Protein AF-A0A7S0D3P3-F1 (afdb_monomer_lite)

Sequence (175 aa):
ARSVRAPATMGGGPTPGDAGAGAADVEALLREFPALGRTEDGRVKCSLTGHVMHAKPEVVRPYVQGKRFAQASAKARAMDALKQFEPHIVRSKFLPDKLFCRITGRYLAANERAVEQHSAGRRFERGVEALSRKKTETGAKNVLLTERDPTLVEEERREEAAREKRKREAEAEAE

Organism: Micromonas pusilla (NCBI:txid38833)

Structure (mmCIF, N/CA/C/O backbone):
data_AF-A0A7S0D3P3-F1
#
_entry.id   AF-A0A7S0D3P3-F1
#
loop_
_atom_site.group_PDB
_atom_site.id
_atom_site.type_symbol
_atom_site.label_atom_id
_atom_site.label_alt_id
_atom_site.label_comp_id
_atom_site.label_asym_id
_atom_site.label_entity_id
_atom_site.label_seq_id
_atom_site.pdbx_PDB_ins_code
_atom_site.Cartn_x
_atom_site.Cartn_y
_atom_site.Cartn_z
_atom_site.occupancy
_atom_site.B_iso_or_equiv
_atom_site.auth_seq_id
_atom_site.auth_comp_id
_atom_site.auth_asym_id
_atom_site.auth_atom_id
_atom_site.pdbx_PDB_model_num
ATOM 1 N N . ALA A 1 1 ? -19.512 -28.577 82.992 1.00 52.22 1 ALA A N 1
ATOM 2 C CA . ALA A 1 1 ? -20.267 -28.374 81.741 1.00 52.22 1 ALA A CA 1
ATOM 3 C C . ALA A 1 1 ? -20.917 -26.993 81.763 1.00 52.22 1 ALA A C 1
ATOM 5 O O . ALA A 1 1 ? -21.878 -26.792 82.492 1.00 52.22 1 ALA A O 1
ATOM 6 N N . ARG A 1 2 ? -20.368 -26.016 81.034 1.00 43.41 2 ARG A N 1
ATOM 7 C CA . ARG A 1 2 ? -21.033 -24.727 80.810 1.00 43.41 2 ARG A CA 1
ATOM 8 C C . ARG A 1 2 ? -20.881 -24.371 79.336 1.00 43.41 2 ARG A C 1
ATOM 10 O O . ARG A 1 2 ? -19.785 -24.131 78.849 1.00 43.41 2 ARG A O 1
ATOM 17 N N . SER A 1 3 ? -22.015 -24.482 78.659 1.00 50.28 3 SER A N 1
ATOM 18 C CA . SER A 1 3 ? -22.270 -24.166 77.260 1.00 50.28 3 SER A CA 1
ATOM 19 C C . SER A 1 3 ? -21.905 -22.710 76.964 1.00 50.28 3 SER A C 1
ATOM 21 O O . SER A 1 3 ? -22.425 -21.805 77.615 1.00 50.28 3 SER A O 1
ATOM 23 N N . VAL A 1 4 ? -21.034 -22.494 75.975 1.00 53.19 4 VAL A N 1
ATOM 24 C CA . VAL A 1 4 ? -20.872 -21.191 75.321 1.00 53.19 4 VAL A CA 1
ATOM 25 C C . VAL A 1 4 ? -21.636 -21.261 74.006 1.00 53.19 4 VAL A C 1
ATOM 27 O O . VAL A 1 4 ? -21.343 -22.073 73.131 1.00 53.19 4 VAL A O 1
ATOM 30 N N . ARG A 1 5 ? -22.686 -20.453 73.926 1.00 45.22 5 ARG A N 1
ATOM 31 C CA . ARG A 1 5 ? -23.628 -20.356 72.816 1.00 45.22 5 ARG A CA 1
ATOM 32 C C . ARG A 1 5 ? -23.082 -19.310 71.831 1.00 45.22 5 ARG A C 1
ATOM 34 O O . ARG A 1 5 ? -23.008 -18.138 72.176 1.00 45.22 5 ARG A O 1
ATOM 41 N N . ALA A 1 6 ? -22.697 -19.731 70.628 1.00 54.31 6 ALA A N 1
ATOM 42 C CA . ALA A 1 6 ? -22.875 -18.923 69.410 1.00 54.31 6 ALA A CA 1
ATOM 43 C C . ALA A 1 6 ? -24.382 -18.978 69.021 1.00 54.31 6 ALA A C 1
ATOM 45 O O . ALA A 1 6 ? -25.082 -19.787 69.643 1.00 54.31 6 ALA A O 1
ATOM 46 N N . PRO A 1 7 ? -24.938 -18.243 68.027 1.00 59.62 7 PRO A N 1
ATOM 47 C CA . PRO A 1 7 ? -24.302 -17.465 66.949 1.00 59.62 7 PRO A CA 1
ATOM 48 C C . PRO A 1 7 ? -25.038 -16.141 66.592 1.00 59.62 7 PRO A C 1
ATOM 50 O O . PRO A 1 7 ? -26.080 -15.836 67.160 1.00 59.62 7 PRO A O 1
ATOM 53 N N . ALA A 1 8 ? -24.527 -15.389 65.608 1.00 41.06 8 ALA A N 1
ATOM 54 C CA . ALA A 1 8 ? -25.319 -14.823 64.497 1.00 41.06 8 ALA A CA 1
ATOM 55 C C . ALA A 1 8 ? -24.413 -13.965 63.597 1.00 41.06 8 ALA A C 1
ATOM 57 O O . ALA A 1 8 ? -24.230 -12.769 63.810 1.00 41.06 8 ALA A O 1
ATOM 58 N N . THR A 1 9 ? -23.824 -14.591 62.581 1.00 50.75 9 THR A N 1
ATOM 59 C CA . THR A 1 9 ? -23.216 -13.876 61.459 1.00 50.75 9 THR A CA 1
ATOM 60 C C . THR A 1 9 ? -24.329 -13.308 60.586 1.00 50.75 9 THR A C 1
ATOM 62 O O . THR A 1 9 ? -25.181 -14.047 60.093 1.00 50.75 9 THR A O 1
ATOM 65 N N . MET A 1 10 ? -24.306 -11.989 60.436 1.00 52.41 10 MET A N 1
ATOM 66 C CA . MET A 1 10 ? -25.192 -11.184 59.603 1.00 52.41 10 MET A CA 1
ATOM 67 C C . MET A 1 10 ? -25.256 -11.725 58.171 1.00 52.41 10 MET A C 1
ATOM 69 O O . MET A 1 10 ? -24.229 -11.894 57.513 1.00 52.41 10 MET A O 1
ATOM 73 N N . GLY A 1 11 ? -26.474 -11.961 57.685 1.00 49.62 11 GLY A N 1
ATOM 74 C CA . GLY A 1 11 ? -26.742 -12.176 56.270 1.00 49.62 11 GLY A CA 1
ATOM 75 C C . GLY A 1 11 ? -26.550 -10.872 55.499 1.00 49.62 11 GLY A C 1
ATOM 76 O O . GLY A 1 11 ? -27.360 -9.957 55.616 1.00 49.62 11 GLY A O 1
ATOM 77 N N . GLY A 1 12 ? -25.480 -10.793 54.712 1.00 41.72 12 GLY A N 1
ATOM 78 C CA . GLY A 1 12 ? -25.348 -9.824 53.628 1.00 41.72 12 GLY A CA 1
ATOM 79 C C . GLY A 1 12 ? -25.994 -10.408 52.378 1.00 41.72 12 GLY A C 1
ATOM 80 O O . GLY A 1 12 ? -25.452 -11.335 51.781 1.00 41.72 12 GLY A O 1
ATOM 81 N N . GLY A 1 13 ? -27.181 -9.916 52.024 1.00 37.75 13 GLY A N 1
ATOM 82 C CA . GLY A 1 13 ? -27.860 -10.294 50.787 1.00 37.75 13 GLY A CA 1
ATOM 83 C C . GLY A 1 13 ? -27.070 -9.857 49.542 1.00 37.75 13 GLY A C 1
ATOM 84 O O . GLY A 1 13 ? -26.337 -8.868 49.599 1.00 37.75 13 GLY A O 1
ATOM 85 N N . PRO A 1 14 ? -27.207 -10.571 48.413 1.00 49.56 14 PRO A N 1
ATOM 86 C CA . PRO A 1 14 ? -26.587 -10.180 47.154 1.00 49.56 14 PRO A CA 1
ATOM 87 C C . PRO A 1 14 ? -27.256 -8.908 46.619 1.00 49.56 14 PRO A C 1
ATOM 89 O O . PRO A 1 14 ? -28.474 -8.862 46.446 1.00 49.56 14 PRO A O 1
ATOM 92 N N . THR A 1 15 ? -26.466 -7.868 46.360 1.00 52.41 15 THR A N 1
ATOM 93 C CA . THR A 1 15 ? -26.924 -6.654 45.681 1.00 52.41 15 THR A CA 1
ATOM 94 C C . THR A 1 15 ? -27.198 -6.955 44.200 1.00 52.41 15 THR A C 1
ATOM 96 O O . THR A 1 15 ? -26.308 -7.435 43.495 1.00 52.41 15 THR A O 1
ATOM 99 N N . PRO A 1 16 ? -28.403 -6.671 43.678 1.00 58.94 16 PRO A N 1
ATOM 100 C CA . PRO A 1 16 ? -28.648 -6.620 42.244 1.00 58.94 16 PRO A CA 1
ATOM 101 C C . PRO A 1 16 ? -28.398 -5.178 41.781 1.00 58.94 16 PRO A C 1
ATOM 103 O O . PRO A 1 16 ? -29.034 -4.262 42.298 1.00 58.94 16 PRO A O 1
ATOM 106 N N . GLY A 1 17 ? -27.475 -4.920 40.845 1.00 46.75 17 GLY A N 1
ATOM 107 C CA . GLY A 1 17 ? -27.315 -3.524 40.409 1.00 46.75 17 GLY A CA 1
ATOM 108 C C . GLY A 1 17 ? -26.283 -3.125 39.360 1.00 46.75 17 GLY A C 1
ATOM 109 O O . GLY A 1 17 ? -26.417 -2.020 38.854 1.00 46.75 17 GLY A O 1
ATOM 110 N N . ASP A 1 18 ? -25.309 -3.953 38.970 1.00 44.22 18 ASP A N 1
ATOM 111 C CA . ASP A 1 18 ? -24.229 -3.488 38.067 1.00 44.22 18 ASP A CA 1
ATOM 112 C C . ASP A 1 18 ? -24.342 -3.993 36.614 1.00 44.22 18 ASP A C 1
ATOM 114 O O . ASP A 1 18 ? -23.365 -4.138 35.887 1.00 44.22 18 ASP A O 1
ATOM 118 N N . ALA A 1 19 ? -25.557 -4.281 36.143 1.00 46.44 19 ALA A N 1
ATOM 119 C CA . ALA A 1 19 ? -25.767 -4.658 34.740 1.00 46.44 19 ALA A CA 1
ATOM 120 C C . ALA A 1 19 ? -25.754 -3.446 33.779 1.00 46.44 19 ALA A C 1
ATOM 122 O O . ALA A 1 19 ? -25.708 -3.628 32.563 1.00 46.44 19 ALA A O 1
ATOM 123 N N . GLY A 1 20 ? -25.796 -2.213 34.307 1.00 46.72 20 GLY A N 1
ATOM 124 C CA . GLY A 1 20 ? -25.921 -0.978 33.521 1.00 46.72 20 GLY A CA 1
ATOM 125 C C . GLY A 1 20 ? -24.648 -0.135 33.378 1.00 46.72 20 GLY A C 1
ATOM 126 O O . GLY A 1 20 ? -24.540 0.610 32.406 1.00 46.72 20 GLY A O 1
ATOM 127 N N . ALA A 1 21 ? -23.671 -0.247 34.287 1.00 50.72 21 ALA A N 1
ATOM 128 C CA . ALA A 1 21 ? -22.471 0.599 34.246 1.00 50.72 21 ALA A CA 1
ATOM 129 C C . ALA A 1 21 ? -21.487 0.147 33.153 1.00 50.72 21 ALA A C 1
ATOM 131 O O . ALA A 1 21 ? -21.019 0.956 32.352 1.00 50.72 21 ALA A O 1
ATOM 132 N N . GLY A 1 22 ? -21.274 -1.167 33.017 1.00 54.44 22 GLY A N 1
ATOM 133 C CA . GLY A 1 22 ? -20.324 -1.707 32.040 1.00 54.44 22 GLY A CA 1
ATOM 134 C C . GLY A 1 22 ? -20.667 -1.412 30.573 1.00 54.44 22 GLY A C 1
ATOM 135 O O . GLY A 1 22 ? -19.766 -1.306 29.740 1.00 54.44 22 GLY A O 1
ATOM 136 N N . ALA A 1 23 ? -21.949 -1.239 30.234 1.00 60.00 23 ALA A N 1
ATOM 137 C CA . ALA A 1 23 ? -22.367 -0.905 28.871 1.00 60.00 23 ALA A CA 1
ATOM 138 C C . ALA A 1 23 ? -22.022 0.547 28.490 1.00 60.00 23 ALA A C 1
ATOM 140 O O . ALA A 1 23 ? -21.643 0.801 27.342 1.00 60.00 23 ALA A O 1
ATOM 141 N N . ALA A 1 24 ? -22.105 1.475 29.452 1.00 65.88 24 ALA A N 1
ATOM 142 C CA . ALA A 1 24 ? -21.777 2.885 29.258 1.00 65.88 24 ALA A CA 1
ATOM 143 C C . ALA A 1 24 ? -20.267 3.095 29.059 1.00 65.88 24 ALA A C 1
ATOM 145 O O . ALA A 1 24 ? -19.863 3.838 28.164 1.00 65.88 24 ALA A O 1
ATOM 146 N N . ASP A 1 25 ? -19.430 2.373 29.811 1.00 77.88 25 ASP A N 1
ATOM 147 C CA . ASP A 1 25 ? -17.974 2.383 29.623 1.00 77.88 25 ASP A CA 1
ATOM 148 C C . ASP A 1 25 ? -17.559 1.883 28.234 1.00 77.88 25 ASP A C 1
ATOM 150 O O . ASP A 1 25 ? -16.658 2.436 27.603 1.00 77.88 25 ASP A O 1
ATOM 154 N N . VAL A 1 26 ? -18.222 0.839 27.729 1.00 77.00 26 VAL A N 1
ATOM 155 C CA . VAL A 1 26 ? -17.942 0.315 26.385 1.00 77.00 26 VAL A CA 1
ATOM 156 C C . VAL A 1 26 ? -18.384 1.306 25.309 1.00 77.00 26 VAL A C 1
ATOM 158 O O . VAL A 1 26 ? -17.678 1.465 24.319 1.00 77.00 26 VAL A O 1
ATOM 161 N N . GLU A 1 27 ? -19.506 2.003 25.496 1.00 80.12 27 GLU A N 1
ATOM 162 C CA . GLU A 1 27 ? -19.956 3.067 24.586 1.00 80.12 27 GLU A CA 1
ATOM 163 C C . GLU A 1 27 ? -18.959 4.236 24.529 1.00 80.12 27 GLU A C 1
ATOM 165 O O . GLU A 1 27 ? -18.653 4.741 23.449 1.00 80.12 27 GLU A O 1
ATOM 170 N N . ALA A 1 28 ? -18.404 4.641 25.676 1.00 84.25 28 ALA A N 1
ATOM 171 C CA . ALA A 1 28 ? -17.370 5.672 25.737 1.00 84.25 28 ALA A CA 1
ATOM 172 C C . ALA A 1 28 ? -16.107 5.253 24.963 1.00 84.25 28 ALA A C 1
ATOM 174 O O . ALA A 1 28 ? -15.587 6.035 24.169 1.00 84.25 28 ALA A O 1
ATOM 175 N N . LEU A 1 29 ? -15.677 3.994 25.107 1.00 81.00 29 LEU A N 1
ATOM 176 C CA . LEU A 1 29 ? -14.543 3.441 24.356 1.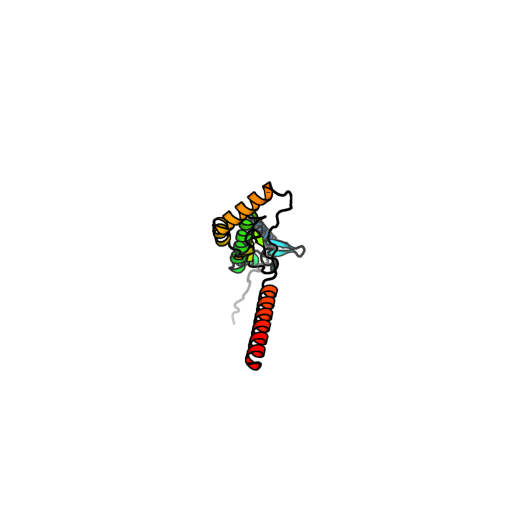00 81.00 29 LEU A CA 1
ATOM 177 C C . LEU A 1 29 ? -14.822 3.363 22.848 1.00 81.00 29 LEU A C 1
ATOM 179 O O . LEU A 1 29 ? -13.927 3.602 22.045 1.00 81.00 29 LEU A O 1
ATOM 183 N N . LEU A 1 30 ? -16.056 3.062 22.440 1.00 83.19 30 LEU A N 1
ATOM 184 C CA . LEU A 1 30 ? -16.453 3.074 21.027 1.00 83.19 30 LEU A CA 1
ATOM 185 C C . LEU A 1 30 ? -16.425 4.492 20.436 1.00 83.19 30 LEU A C 1
ATOM 187 O O . LEU A 1 30 ? -16.039 4.668 19.283 1.00 83.19 30 LEU A O 1
ATOM 191 N N . ARG A 1 31 ? -16.790 5.510 21.228 1.00 82.94 31 ARG A N 1
ATOM 192 C CA . ARG A 1 31 ? -16.701 6.923 20.822 1.00 82.94 31 ARG A CA 1
ATOM 193 C C . ARG A 1 31 ? -15.261 7.416 20.724 1.00 82.94 31 ARG A C 1
ATOM 195 O O . ARG A 1 31 ? -14.944 8.178 19.818 1.00 82.94 31 ARG A O 1
ATOM 202 N N . GLU A 1 32 ? -14.403 6.990 21.644 1.00 83.00 32 GLU A N 1
ATOM 203 C CA . GLU A 1 32 ? -12.985 7.356 21.647 1.00 83.00 32 GLU A CA 1
ATOM 204 C C . GLU A 1 32 ? -12.211 6.654 20.516 1.00 83.00 32 GLU A C 1
ATOM 206 O O . GLU A 1 32 ? -11.321 7.242 19.898 1.00 83.00 32 GLU A O 1
ATOM 211 N N . PHE A 1 33 ? -12.586 5.412 20.189 1.00 81.50 33 PHE A N 1
ATOM 212 C CA . PHE A 1 33 ? -11.925 4.593 19.177 1.00 81.50 33 PHE A CA 1
ATOM 213 C C . PHE A 1 33 ? -12.896 4.181 18.055 1.00 81.50 33 PHE A C 1
ATOM 215 O O . PHE A 1 33 ? -13.435 3.072 18.093 1.00 81.50 33 PHE A O 1
ATOM 222 N N . PRO A 1 34 ? -13.025 4.975 16.971 1.00 79.62 34 PRO A N 1
ATOM 223 C CA . PRO A 1 34 ? -13.930 4.673 15.849 1.00 79.62 34 PRO A CA 1
ATOM 224 C C . PRO A 1 34 ? -13.556 3.397 15.066 1.00 79.62 34 PRO A C 1
ATOM 226 O O . PRO A 1 34 ? -14.303 2.922 14.2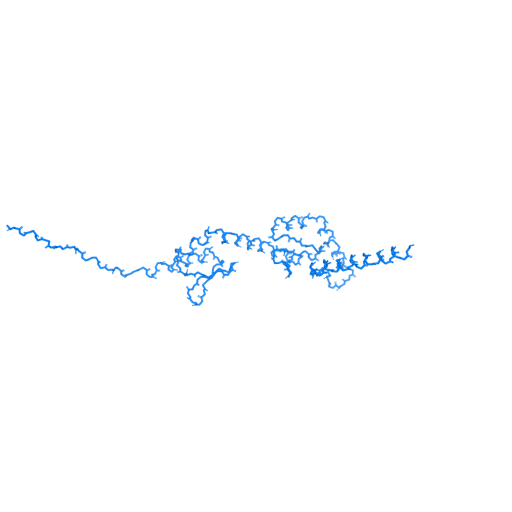17 1.00 79.62 34 PRO A O 1
ATOM 229 N N . ALA A 1 35 ? -12.385 2.823 15.349 1.00 79.88 35 ALA A N 1
ATOM 230 C CA . ALA A 1 35 ? -11.935 1.529 14.846 1.00 79.88 35 ALA A CA 1
ATOM 231 C C . ALA A 1 35 ? -12.678 0.325 15.461 1.00 79.88 35 ALA A C 1
ATOM 233 O O . ALA A 1 35 ? -12.515 -0.799 14.977 1.00 79.88 35 ALA A O 1
ATOM 234 N N . LEU A 1 36 ? -13.425 0.526 16.546 1.00 83.69 36 LEU A N 1
ATOM 235 C CA . LEU A 1 36 ? -14.228 -0.491 17.217 1.00 83.69 36 LEU A CA 1
ATOM 236 C C . LEU A 1 36 ? -15.702 -0.290 16.847 1.00 83.69 36 LEU A C 1
ATOM 238 O O . LEU A 1 36 ? -16.220 0.818 16.924 1.00 83.69 36 LEU A O 1
ATOM 242 N N . GLY A 1 37 ? -16.388 -1.364 16.467 1.00 82.25 37 GLY A N 1
ATOM 243 C CA . GLY A 1 37 ? -17.818 -1.362 16.168 1.00 82.25 37 GLY A CA 1
ATOM 244 C C . GLY A 1 37 ? -18.551 -2.446 16.950 1.00 82.25 37 GLY A C 1
ATOM 245 O O . GLY A 1 37 ? -17.976 -3.490 17.262 1.00 82.25 37 GLY A O 1
ATOM 246 N N . ARG A 1 38 ? -19.829 -2.228 17.268 1.00 83.38 38 ARG A N 1
ATOM 247 C CA . ARG A 1 38 ? -20.687 -3.288 17.816 1.00 83.38 38 ARG A CA 1
ATOM 248 C C . ARG A 1 38 ? -21.245 -4.156 16.694 1.00 83.38 38 ARG A C 1
ATOM 250 O O . ARG A 1 38 ? -21.623 -3.665 15.639 1.00 83.38 38 ARG A O 1
ATOM 257 N N . THR A 1 39 ? -21.260 -5.458 16.934 1.00 83.81 39 THR A N 1
ATOM 258 C CA . THR A 1 39 ? -21.939 -6.468 16.118 1.00 83.81 39 THR A CA 1
ATOM 259 C C . THR A 1 39 ? -23.337 -6.721 16.681 1.00 83.81 39 THR A C 1
ATOM 261 O O . THR A 1 39 ? -23.577 -6.482 17.864 1.00 83.81 39 THR A O 1
ATOM 264 N N . GLU A 1 40 ? -24.241 -7.219 15.838 1.00 76.50 40 GLU A N 1
ATOM 265 C CA . GLU A 1 40 ? -25.640 -7.540 16.171 1.00 76.50 40 GLU A CA 1
ATOM 266 C C . GLU A 1 40 ? -25.763 -8.510 17.361 1.00 76.50 40 GLU A C 1
ATOM 268 O O . GLU A 1 40 ? -26.674 -8.385 18.171 1.00 76.50 40 GLU A O 1
ATOM 273 N N . ASP A 1 41 ? -24.768 -9.380 17.560 1.00 76.06 41 ASP A N 1
ATOM 274 C CA . ASP A 1 41 ? -24.656 -10.298 18.704 1.00 76.06 41 ASP A CA 1
ATOM 275 C C . ASP A 1 41 ? -24.328 -9.618 20.054 1.00 76.06 41 ASP A C 1
ATOM 277 O O . ASP A 1 41 ? -24.049 -10.297 21.042 1.00 76.06 41 ASP A O 1
ATOM 281 N N . GLY A 1 42 ? -24.225 -8.286 20.107 1.00 77.56 42 GLY A N 1
ATOM 282 C CA . GLY A 1 42 ? -23.813 -7.554 21.313 1.00 77.56 42 GLY A CA 1
ATOM 283 C C . GLY A 1 42 ? -22.314 -7.655 21.635 1.00 77.56 42 GLY A C 1
ATOM 284 O O . GLY A 1 42 ? -21.879 -7.305 22.733 1.00 77.56 42 GLY A O 1
ATOM 285 N N . ARG A 1 43 ? -21.495 -8.123 20.685 1.00 83.88 43 ARG A N 1
ATOM 286 C CA . ARG A 1 43 ? -20.024 -8.202 20.786 1.00 83.88 43 ARG A CA 1
ATOM 287 C C . ARG A 1 43 ? -19.359 -6.985 20.141 1.00 83.88 43 ARG A C 1
ATOM 289 O O . ARG A 1 43 ? -19.921 -6.365 19.244 1.00 83.88 43 ARG A O 1
ATOM 296 N N . VAL A 1 44 ? -18.145 -6.649 20.571 1.00 84.06 44 VAL A N 1
ATOM 297 C CA . VAL A 1 44 ? -17.335 -5.573 19.980 1.00 84.06 44 VAL A CA 1
ATOM 298 C C . VAL A 1 44 ? -16.367 -6.178 18.970 1.00 84.06 44 VAL A C 1
ATOM 300 O O . VAL A 1 44 ? -15.577 -7.056 19.306 1.00 84.06 44 VAL A O 1
ATOM 303 N N . LYS A 1 45 ? -16.409 -5.706 17.729 1.00 85.00 45 LYS A N 1
ATOM 304 C CA . LYS A 1 45 ? -15.503 -6.087 16.648 1.00 85.00 45 LYS A CA 1
ATOM 305 C C . LYS A 1 45 ? -14.576 -4.923 16.327 1.00 85.00 45 LYS A C 1
ATOM 307 O O . LYS A 1 45 ? -15.025 -3.806 16.100 1.00 85.00 45 LYS A O 1
ATOM 312 N N . CYS A 1 46 ? -13.277 -5.182 16.261 1.00 83.56 46 CYS A N 1
ATOM 313 C CA . CYS A 1 46 ? -12.323 -4.206 15.753 1.00 83.56 46 CYS A CA 1
ATOM 314 C C . CYS A 1 46 ? -12.245 -4.297 14.225 1.00 83.56 46 CYS A C 1
ATOM 316 O O . CYS A 1 46 ? -11.867 -5.333 13.681 1.00 83.56 46 CYS A O 1
ATOM 318 N N . SER A 1 47 ? -12.555 -3.208 13.526 1.00 79.50 47 SER A N 1
ATOM 319 C CA . SER A 1 47 ? -12.490 -3.124 12.061 1.00 79.50 47 SER A CA 1
ATOM 320 C C . SER A 1 47 ? -11.056 -3.205 11.527 1.00 79.50 47 SER A C 1
ATOM 322 O O . SER A 1 47 ? -10.846 -3.629 10.395 1.00 79.50 47 SER A O 1
ATOM 324 N N . LEU A 1 48 ? -10.060 -2.837 12.342 1.00 77.31 48 LEU A N 1
ATOM 325 C CA . LEU A 1 48 ? -8.648 -2.829 11.941 1.00 77.31 48 LEU A CA 1
ATOM 326 C C . LEU A 1 48 ? -7.979 -4.202 12.026 1.00 77.31 48 LEU A C 1
ATOM 328 O O . LEU A 1 48 ? -7.079 -4.501 11.247 1.00 77.31 48 LEU A O 1
ATOM 332 N N . THR A 1 49 ? -8.386 -5.029 12.987 1.00 77.69 49 THR A N 1
ATOM 333 C CA . THR A 1 49 ? -7.776 -6.346 13.236 1.00 77.69 49 THR A CA 1
ATOM 334 C C . THR A 1 49 ? -8.715 -7.507 12.923 1.00 77.69 49 THR A C 1
ATOM 336 O O . THR A 1 49 ? -8.276 -8.653 12.916 1.00 77.69 49 THR A O 1
ATOM 339 N N . GLY A 1 50 ? -10.009 -7.237 12.727 1.00 78.38 50 GLY A N 1
ATOM 340 C CA . GLY A 1 50 ? -11.055 -8.249 12.584 1.00 78.38 50 GLY A CA 1
ATOM 341 C C . GLY A 1 50 ? -11.360 -9.025 13.869 1.00 78.38 50 GLY A C 1
ATOM 342 O O . GLY A 1 50 ? -12.162 -9.955 13.835 1.00 78.38 50 GLY A O 1
ATOM 343 N N . HIS A 1 51 ? -10.737 -8.675 14.998 1.00 82.94 51 HIS A N 1
ATOM 344 C CA . HIS A 1 51 ? -10.898 -9.405 16.250 1.00 82.94 51 HIS A CA 1
ATOM 345 C C . HIS A 1 51 ? -12.235 -9.073 16.924 1.00 82.94 51 HIS A C 1
ATOM 347 O O . HIS A 1 51 ? -12.609 -7.903 17.025 1.00 82.94 51 HIS A O 1
ATOM 353 N N . VAL A 1 52 ? -12.936 -10.110 17.390 1.00 86.25 52 VAL A N 1
ATOM 354 C CA . VAL A 1 52 ? -14.234 -10.007 18.067 1.00 86.25 52 VAL A CA 1
ATOM 355 C C . VAL A 1 52 ? -14.049 -10.293 19.553 1.00 86.25 52 VAL A C 1
ATOM 357 O O . VAL A 1 52 ? -13.455 -11.301 19.927 1.00 86.25 52 VAL A O 1
ATOM 360 N N . MET A 1 53 ? -14.574 -9.408 20.393 1.00 84.62 53 MET A N 1
ATOM 361 C CA . MET A 1 53 ? -14.456 -9.441 21.847 1.00 84.62 53 MET A CA 1
ATOM 362 C C . MET A 1 53 ? -15.819 -9.251 22.506 1.00 84.62 53 MET A C 1
ATOM 364 O O . MET A 1 53 ? -16.751 -8.702 21.919 1.00 84.62 53 MET A O 1
ATOM 368 N N . HIS A 1 54 ? -15.931 -9.674 23.761 1.00 82.19 54 HIS A N 1
ATOM 369 C CA . HIS A 1 54 ? -17.114 -9.395 24.568 1.00 82.19 54 HIS A CA 1
ATOM 370 C C . HIS A 1 54 ? -17.219 -7.892 24.857 1.00 82.19 54 HIS A C 1
ATOM 372 O O . HIS A 1 54 ? -16.204 -7.238 25.099 1.00 82.19 54 HIS A O 1
ATOM 378 N N . ALA A 1 55 ? -18.441 -7.353 24.878 1.00 80.25 55 ALA A N 1
ATOM 379 C CA . ALA A 1 55 ? -18.723 -5.963 25.244 1.00 80.25 55 ALA A CA 1
ATOM 380 C C . ALA A 1 55 ? -18.607 -5.739 26.763 1.00 80.25 55 ALA A C 1
ATOM 382 O O . ALA A 1 55 ? -19.549 -5.304 27.417 1.00 80.25 55 ALA A O 1
ATOM 383 N N . LYS A 1 56 ? -17.444 -6.071 27.331 1.00 82.56 56 LYS A N 1
ATOM 384 C CA . LYS A 1 56 ? -17.090 -5.808 28.727 1.00 82.56 56 LYS A CA 1
ATOM 385 C C . LYS A 1 56 ? -15.925 -4.820 28.763 1.00 82.56 56 LYS A C 1
ATOM 387 O O . LYS A 1 56 ? -14.926 -5.062 28.076 1.00 82.56 56 LYS A O 1
ATOM 392 N N . PRO A 1 57 ? -15.994 -3.748 29.567 1.00 79.00 57 PRO A N 1
ATOM 393 C CA . PRO A 1 57 ? -14.938 -2.738 29.604 1.00 79.00 57 PRO A CA 1
ATOM 394 C C . PRO A 1 57 ? -13.599 -3.324 30.071 1.00 79.00 57 PRO A C 1
ATOM 396 O O . PRO A 1 57 ? -12.551 -2.931 29.566 1.00 79.00 57 PRO A O 1
ATOM 399 N N . GLU A 1 58 ? -13.638 -4.337 30.938 1.00 82.25 58 GLU A N 1
ATOM 400 C CA . GLU A 1 58 ? -12.471 -5.096 31.408 1.00 82.25 58 GLU A CA 1
ATOM 401 C C . GLU A 1 58 ? -11.713 -5.818 30.286 1.00 82.25 58 GLU A C 1
ATOM 403 O O . GLU A 1 58 ? -10.513 -6.039 30.399 1.00 82.25 58 GLU A O 1
ATOM 408 N N . VAL A 1 59 ? -12.391 -6.173 29.190 1.00 83.75 59 VAL A N 1
ATOM 409 C CA . VAL A 1 59 ? -11.785 -6.853 28.033 1.00 83.75 59 VAL A CA 1
ATOM 410 C C . VAL A 1 59 ? -11.355 -5.839 26.973 1.00 83.75 59 VAL A C 1
ATOM 412 O O . VAL A 1 59 ? -10.290 -5.975 26.370 1.00 83.75 59 VAL A O 1
ATOM 415 N N . VAL A 1 60 ? -12.166 -4.800 26.754 1.00 82.44 60 VAL A N 1
ATOM 416 C CA . VAL A 1 60 ? -11.930 -3.802 25.702 1.00 82.44 60 VAL A CA 1
ATOM 417 C C . VAL A 1 60 ? -10.789 -2.846 26.073 1.00 82.44 60 VAL A C 1
ATOM 419 O O . VAL A 1 60 ? -9.917 -2.603 25.240 1.00 82.44 60 VAL A O 1
ATOM 422 N N . ARG A 1 61 ? -10.726 -2.347 27.318 1.00 83.44 61 ARG A N 1
ATOM 423 C CA . ARG A 1 61 ? -9.664 -1.422 27.771 1.00 83.44 61 ARG A CA 1
ATOM 424 C C . ARG A 1 61 ? -8.241 -1.974 27.564 1.00 83.44 61 ARG A C 1
ATOM 426 O O . ARG A 1 61 ? -7.453 -1.301 26.895 1.00 83.44 61 ARG A O 1
ATOM 433 N N . PRO A 1 62 ? -7.883 -3.182 28.050 1.00 84.31 62 PRO A N 1
ATOM 434 C CA . PRO A 1 62 ? -6.532 -3.712 27.861 1.00 84.31 62 PRO A CA 1
ATOM 435 C C . PRO A 1 62 ? -6.241 -4.073 26.403 1.00 84.31 62 PRO A C 1
ATOM 437 O O . PRO A 1 62 ? -5.091 -4.022 25.974 1.00 84.31 62 PRO A O 1
ATOM 440 N N . TYR A 1 63 ? -7.263 -4.412 25.613 1.00 83.56 63 TYR A N 1
ATOM 441 C CA . TYR A 1 63 ? -7.078 -4.672 24.191 1.00 83.56 63 TYR A CA 1
ATOM 442 C C . TYR A 1 63 ? -6.664 -3.418 23.422 1.00 83.56 63 TYR A C 1
ATOM 444 O O . TYR A 1 63 ? -5.713 -3.463 22.639 1.00 83.56 63 TYR A O 1
ATOM 452 N N . VAL A 1 64 ? -7.350 -2.302 23.672 1.00 81.25 64 VAL A N 1
ATOM 453 C CA . VAL A 1 64 ? -7.065 -1.008 23.043 1.00 81.25 64 VAL A CA 1
ATOM 454 C C . VAL A 1 64 ? -5.689 -0.481 23.449 1.00 81.25 64 VAL A C 1
ATOM 456 O O . VAL A 1 64 ? -4.953 0.042 22.615 1.00 81.25 64 VAL A O 1
ATOM 459 N N . GLN A 1 65 ? -5.295 -0.686 24.706 1.00 82.50 65 GLN A N 1
ATOM 460 C CA . GLN A 1 65 ? -3.948 -0.362 25.191 1.00 82.50 65 GLN A CA 1
ATOM 461 C C . GLN A 1 65 ? -2.882 -1.378 24.737 1.00 82.50 65 GLN A C 1
ATOM 463 O O . GLN A 1 65 ? -1.682 -1.164 24.911 1.00 82.50 65 GLN A O 1
ATOM 468 N N . GLY A 1 66 ? -3.299 -2.497 24.147 1.00 85.12 66 GLY A N 1
ATOM 469 C CA . GLY A 1 66 ? -2.417 -3.573 23.732 1.00 85.12 66 GLY A CA 1
ATOM 470 C C . GLY A 1 66 ? -1.611 -3.246 22.473 1.00 85.12 66 GLY A C 1
ATOM 471 O O . GLY A 1 66 ? -2.057 -2.547 21.561 1.00 85.12 66 GLY A O 1
ATOM 472 N N . LYS A 1 67 ? -0.430 -3.872 22.357 1.00 81.94 67 LYS A N 1
ATOM 473 C CA . LYS A 1 67 ? 0.452 -3.755 21.177 1.00 81.94 67 LYS A CA 1
ATOM 474 C C . LYS A 1 67 ? -0.259 -4.055 19.855 1.00 81.94 67 LYS A C 1
ATOM 476 O O . LYS A 1 67 ? 0.027 -3.401 18.858 1.00 81.94 67 LYS A O 1
ATOM 481 N N . ARG A 1 68 ? -1.178 -5.030 19.838 1.00 79.31 68 ARG A N 1
ATOM 482 C CA . ARG A 1 68 ? -1.898 -5.431 18.615 1.00 79.31 68 ARG A CA 1
ATOM 483 C C . ARG A 1 68 ? -2.770 -4.298 18.080 1.00 79.31 68 ARG A C 1
ATOM 485 O O . ARG A 1 68 ? -2.744 -4.041 16.880 1.00 79.31 68 ARG A O 1
ATOM 492 N N . PHE A 1 69 ? -3.505 -3.612 18.955 1.00 82.94 69 PHE A N 1
ATOM 493 C CA . PHE A 1 69 ? -4.341 -2.484 18.557 1.00 82.94 69 PHE A CA 1
ATOM 494 C C . PHE A 1 69 ? -3.492 -1.265 18.191 1.00 82.94 69 PHE A C 1
ATOM 496 O O . PHE A 1 69 ? -3.731 -0.658 17.152 1.00 82.94 69 PHE A O 1
ATOM 503 N N . ALA A 1 70 ? -2.447 -0.961 18.968 1.00 82.00 70 ALA A N 1
ATOM 504 C CA . ALA A 1 70 ? -1.536 0.144 18.668 1.00 82.00 70 ALA A CA 1
ATOM 505 C C . ALA A 1 70 ? -0.863 -0.007 17.289 1.00 82.00 70 ALA A C 1
ATOM 507 O O . ALA A 1 70 ? -0.855 0.935 16.498 1.00 82.00 70 ALA A O 1
ATOM 508 N N . GLN A 1 71 ? -0.362 -1.203 16.961 1.00 80.88 71 GLN A N 1
ATOM 509 C CA . GLN A 1 71 ? 0.230 -1.489 15.650 1.00 80.88 71 GLN A CA 1
ATOM 510 C C . GLN A 1 71 ? -0.797 -1.389 14.518 1.00 80.88 71 GLN A C 1
ATOM 512 O O . GLN A 1 71 ? -0.512 -0.798 13.477 1.00 80.88 71 GLN A O 1
ATOM 517 N N . ALA A 1 72 ? -2.000 -1.933 14.717 1.00 79.81 72 ALA A N 1
ATOM 518 C CA . ALA A 1 72 ? -3.059 -1.870 13.716 1.00 79.81 72 ALA A CA 1
ATOM 519 C C . ALA A 1 72 ? -3.547 -0.430 13.483 1.00 79.81 72 ALA A C 1
ATOM 521 O O . ALA A 1 72 ? -3.728 -0.023 12.339 1.00 79.81 72 ALA A O 1
ATOM 522 N N . SER A 1 73 ? -3.693 0.357 14.550 1.00 79.19 73 SER A N 1
ATOM 523 C CA . SER A 1 73 ? -4.060 1.776 14.502 1.00 79.19 73 SER A CA 1
ATOM 524 C C . SER A 1 73 ? -2.990 2.616 13.804 1.00 79.19 73 SER A C 1
ATOM 526 O O . SER A 1 73 ? -3.312 3.414 12.927 1.00 79.19 73 SER A O 1
ATOM 528 N N . ALA A 1 74 ? -1.708 2.379 14.096 1.00 75.88 74 ALA A N 1
ATOM 529 C CA . ALA A 1 74 ? -0.607 3.034 13.393 1.00 75.88 74 ALA A CA 1
ATOM 530 C C . ALA A 1 74 ? -0.605 2.701 11.890 1.00 75.88 74 ALA A C 1
ATOM 532 O O . ALA A 1 74 ? -0.487 3.605 11.063 1.00 75.88 74 ALA A O 1
ATOM 533 N N . LYS A 1 75 ? -0.812 1.426 11.522 1.00 72.19 75 LYS A N 1
ATOM 534 C CA . LYS A 1 75 ? -0.929 1.003 10.116 1.00 72.19 75 LYS A CA 1
ATOM 535 C C . LYS A 1 75 ? -2.133 1.657 9.433 1.00 72.19 75 LYS A C 1
ATOM 537 O O . LYS A 1 75 ? -2.019 2.097 8.296 1.00 72.19 75 LYS A O 1
ATOM 542 N N . ALA A 1 76 ? -3.269 1.749 10.119 1.00 73.00 76 ALA A N 1
ATOM 543 C CA . ALA A 1 76 ? -4.477 2.378 9.593 1.00 73.00 76 ALA A CA 1
ATOM 544 C C . ALA A 1 76 ? -4.296 3.883 9.358 1.00 73.00 76 ALA A C 1
ATOM 546 O O . ALA A 1 76 ? -4.602 4.366 8.275 1.00 73.00 76 ALA A O 1
ATOM 547 N N . ARG A 1 77 ? -3.711 4.604 10.321 1.00 71.38 77 ARG A N 1
ATOM 548 C CA . ARG A 1 77 ? -3.400 6.033 10.176 1.00 71.38 77 ARG A CA 1
ATOM 549 C C . ARG A 1 77 ? -2.421 6.293 9.040 1.00 71.38 77 ARG A C 1
ATOM 551 O O . ARG A 1 77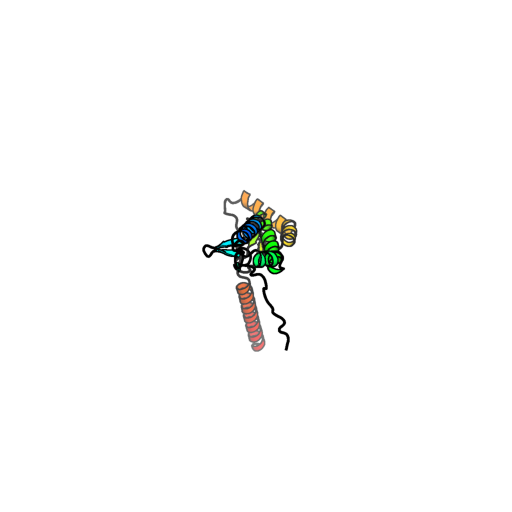 ? -2.670 7.180 8.234 1.00 71.38 77 ARG A O 1
ATOM 558 N N . ALA A 1 78 ? -1.363 5.484 8.935 1.00 68.00 78 ALA A N 1
ATOM 559 C CA . ALA A 1 78 ? -0.452 5.554 7.797 1.00 68.00 78 ALA A CA 1
ATOM 560 C C . ALA A 1 78 ? -1.226 5.361 6.488 1.00 68.00 78 ALA A C 1
ATOM 562 O O . ALA A 1 78 ? -1.070 6.132 5.556 1.00 68.00 78 ALA A O 1
ATOM 563 N N . MET A 1 79 ? -2.131 4.386 6.434 1.00 67.19 79 MET A N 1
ATOM 564 C CA . MET A 1 79 ? -2.971 4.143 5.266 1.00 67.19 79 MET A CA 1
ATOM 565 C C . MET A 1 79 ? -3.957 5.273 4.933 1.00 67.19 79 MET A C 1
ATOM 567 O O . MET A 1 79 ? -4.225 5.484 3.753 1.00 67.19 79 MET A O 1
ATOM 571 N N . ASP A 1 80 ? -4.508 5.976 5.921 1.00 68.44 80 ASP A N 1
ATOM 572 C CA . ASP A 1 80 ? -5.379 7.134 5.693 1.00 68.44 80 ASP A CA 1
ATOM 573 C C . ASP A 1 80 ? -4.585 8.349 5.207 1.00 68.44 80 ASP A C 1
ATOM 575 O O . ASP A 1 80 ? -4.997 8.995 4.246 1.00 68.44 80 ASP A O 1
ATOM 579 N N . ALA A 1 81 ? -3.401 8.594 5.776 1.00 63.97 81 ALA A N 1
ATOM 580 C CA . ALA A 1 81 ? -2.466 9.597 5.272 1.00 63.97 81 ALA A CA 1
ATOM 581 C C . ALA A 1 81 ? -2.027 9.296 3.832 1.00 63.97 81 ALA A C 1
ATOM 583 O O . ALA A 1 81 ? -1.695 10.195 3.073 1.00 63.97 81 ALA A O 1
ATOM 584 N N . LEU A 1 82 ? -2.067 8.035 3.403 1.00 65.88 82 LEU A N 1
ATOM 585 C CA . LEU A 1 82 ? -1.718 7.646 2.041 1.00 65.88 82 LEU A CA 1
ATOM 586 C C . LEU A 1 82 ? -2.830 7.910 1.011 1.00 65.88 82 LEU A C 1
ATOM 588 O O . LEU A 1 82 ? -2.527 8.014 -0.178 1.00 65.88 82 LEU A O 1
ATOM 592 N N . LYS A 1 83 ? -4.091 8.079 1.440 1.00 65.94 83 LYS A N 1
ATOM 593 C CA . LYS A 1 83 ? -5.221 8.400 0.544 1.00 65.94 83 LYS A CA 1
ATOM 594 C C . LYS A 1 83 ? -5.051 9.745 -0.159 1.00 65.94 83 LYS A C 1
ATOM 596 O O . LYS A 1 83 ? -5.515 9.904 -1.280 1.00 65.94 83 LYS A O 1
ATOM 601 N N . GLN A 1 84 ? -4.331 10.691 0.449 1.00 67.50 84 GLN A N 1
ATOM 602 C CA . GLN A 1 84 ? -4.045 11.992 -0.172 1.00 67.50 84 GLN A CA 1
ATOM 603 C C . GLN A 1 84 ? -3.174 11.882 -1.441 1.00 67.50 84 GLN A C 1
ATOM 605 O O . GLN A 1 84 ? -3.137 12.811 -2.242 1.00 67.50 84 GLN A O 1
ATOM 610 N N . PHE A 1 85 ? -2.483 10.750 -1.634 1.00 65.62 85 PHE A N 1
ATOM 611 C CA . PHE A 1 85 ? -1.637 10.482 -2.800 1.00 65.62 85 PHE A CA 1
ATOM 612 C C . PHE A 1 85 ? -2.338 9.630 -3.880 1.00 65.62 85 PHE A C 1
ATOM 614 O O . PHE A 1 85 ? -1.741 9.352 -4.931 1.00 65.62 85 PHE A O 1
ATOM 621 N N . GLU A 1 86 ? -3.600 9.227 -3.675 1.00 57.44 86 GLU A N 1
ATOM 622 C CA . GLU A 1 86 ? -4.453 8.736 -4.765 1.00 57.44 86 GLU A CA 1
ATOM 623 C C . GLU A 1 86 ? -4.752 9.917 -5.702 1.00 57.44 86 GLU A C 1
ATOM 625 O O . GLU A 1 86 ? -5.181 10.968 -5.227 1.00 57.44 86 GLU A O 1
ATOM 630 N N . PRO A 1 87 ? -4.489 9.818 -7.022 1.00 69.62 87 PRO A N 1
ATOM 631 C CA . PRO A 1 87 ? -4.539 8.610 -7.860 1.00 69.62 87 PRO A CA 1
ATOM 632 C C . PRO A 1 87 ? -3.178 8.032 -8.309 1.00 69.62 87 PRO A C 1
ATOM 634 O O . PRO A 1 87 ? -3.139 7.135 -9.158 1.00 69.62 87 PRO A O 1
ATOM 637 N N . HIS A 1 88 ? -2.054 8.550 -7.809 1.00 72.56 88 HIS A N 1
ATOM 638 C CA . HIS A 1 88 ? -0.719 8.180 -8.296 1.00 72.56 88 HIS A CA 1
ATOM 639 C C . HIS A 1 88 ? -0.110 6.994 -7.549 1.00 72.56 88 HIS A C 1
ATOM 641 O O . HIS A 1 88 ? 0.584 6.177 -8.160 1.00 72.56 88 HIS A O 1
ATOM 647 N N . ILE A 1 89 ? -0.374 6.893 -6.247 1.00 74.69 89 ILE A N 1
ATOM 648 C CA . ILE A 1 89 ? 0.129 5.829 -5.379 1.00 74.69 89 ILE A CA 1
ATOM 649 C C . ILE A 1 89 ? -1.076 5.055 -4.860 1.00 74.69 89 ILE A C 1
ATOM 651 O O . ILE A 1 89 ? -1.918 5.604 -4.161 1.00 74.69 89 ILE A O 1
ATOM 655 N N . VAL A 1 90 ? -1.175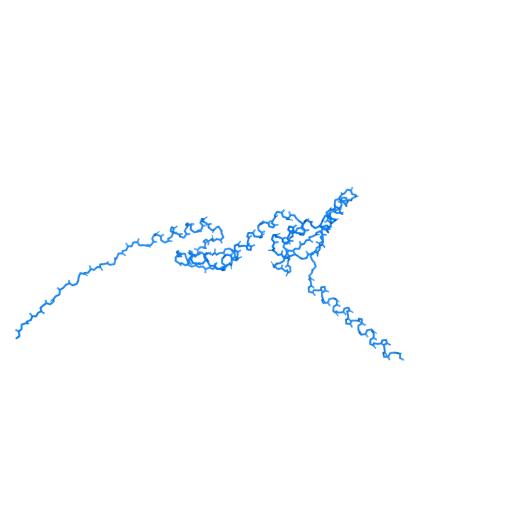 3.784 -5.240 1.00 74.00 90 VAL A N 1
ATOM 656 C CA . VAL A 1 90 ? -2.324 2.922 -4.933 1.00 74.00 90 VAL A CA 1
ATOM 657 C C . VAL A 1 90 ? -1.846 1.705 -4.152 1.00 74.00 90 VAL A C 1
ATOM 659 O O . VAL A 1 90 ? -0.680 1.329 -4.235 1.00 74.00 90 VAL A O 1
ATOM 662 N N . ARG A 1 91 ? -2.715 1.087 -3.349 1.00 76.50 91 ARG A N 1
ATOM 663 C CA . ARG A 1 91 ? -2.383 -0.189 -2.702 1.00 76.50 91 ARG A CA 1
ATOM 664 C C . ARG A 1 91 ? -2.159 -1.271 -3.750 1.00 76.50 91 ARG A C 1
ATOM 666 O O . ARG A 1 91 ? -2.969 -1.401 -4.666 1.00 76.50 91 ARG A O 1
ATOM 673 N N . SER A 1 92 ? -1.096 -2.051 -3.566 1.00 77.19 92 SER A N 1
ATOM 674 C CA . SER A 1 92 ? -0.816 -3.166 -4.462 1.00 77.19 92 SER A CA 1
ATOM 675 C C . SER A 1 92 ? -1.884 -4.248 -4.325 1.00 77.19 92 SER A C 1
ATOM 677 O O . SER A 1 92 ? -2.294 -4.589 -3.213 1.00 77.19 92 SER A O 1
ATOM 679 N N . LYS A 1 93 ? -2.325 -4.796 -5.459 1.00 72.38 93 LYS A N 1
ATOM 680 C CA . LYS A 1 93 ? -3.264 -5.929 -5.509 1.00 72.38 93 LYS A CA 1
ATOM 681 C C . LYS A 1 93 ? -2.596 -7.239 -5.098 1.00 72.38 93 LYS A C 1
ATOM 683 O O . LYS A 1 93 ? -3.253 -8.112 -4.543 1.00 72.38 93 LYS A O 1
ATOM 688 N N . PHE A 1 94 ? -1.299 -7.356 -5.368 1.00 74.44 94 PHE A N 1
ATOM 689 C CA . PHE A 1 94 ? -0.516 -8.575 -5.159 1.00 74.44 94 PHE A CA 1
ATOM 690 C C . PHE A 1 94 ? 0.196 -8.580 -3.804 1.00 74.44 94 PHE A C 1
ATOM 692 O O . PHE A 1 94 ? 0.393 -9.626 -3.195 1.00 74.44 94 PHE A O 1
ATOM 699 N N . LEU A 1 95 ? 0.582 -7.398 -3.314 1.00 73.94 95 LEU A N 1
ATOM 700 C CA . LEU A 1 95 ? 1.366 -7.240 -2.093 1.00 73.94 95 LEU A CA 1
ATOM 701 C C . LEU A 1 95 ? 0.611 -6.346 -1.099 1.00 73.94 95 LEU A C 1
ATOM 703 O O . LEU A 1 95 ? 0.764 -5.126 -1.152 1.00 73.94 95 LEU A O 1
ATOM 707 N N . PRO A 1 96 ? -0.154 -6.917 -0.151 1.00 68.75 96 PRO A N 1
ATOM 708 C CA . PRO A 1 96 ? -1.032 -6.147 0.737 1.00 68.75 96 PRO A CA 1
ATOM 709 C C . PRO A 1 96 ? -0.279 -5.199 1.686 1.00 68.75 96 PRO A C 1
ATOM 711 O O . PRO A 1 96 ? -0.857 -4.246 2.209 1.00 68.75 96 PRO A O 1
ATOM 714 N N . ASP A 1 97 ? 1.018 -5.433 1.899 1.00 71.69 97 ASP A N 1
ATOM 715 C CA . ASP A 1 97 ? 1.885 -4.596 2.736 1.00 71.69 97 ASP A CA 1
ATOM 716 C C . ASP A 1 97 ? 2.644 -3.514 1.956 1.00 71.69 97 ASP A C 1
ATOM 718 O O . ASP A 1 97 ? 3.419 -2.747 2.538 1.00 71.69 97 ASP A O 1
ATOM 722 N N . LYS A 1 98 ? 2.459 -3.452 0.633 1.00 80.44 98 LYS A N 1
ATOM 723 C CA . LYS A 1 98 ? 3.155 -2.505 -0.238 1.00 80.44 98 LYS A CA 1
ATOM 724 C C . LYS A 1 98 ? 2.174 -1.635 -1.013 1.00 80.44 98 LYS A C 1
ATOM 726 O O . LYS A 1 98 ? 1.046 -2.011 -1.323 1.00 80.44 98 LYS A O 1
ATOM 731 N N . LEU A 1 99 ? 2.645 -0.448 -1.351 1.00 82.25 99 LEU A N 1
ATOM 732 C CA . LEU A 1 99 ? 1.985 0.461 -2.274 1.00 82.25 99 LEU A CA 1
ATOM 733 C C . LEU A 1 99 ? 2.658 0.350 -3.630 1.00 82.25 99 LEU A C 1
ATOM 735 O O . LEU A 1 99 ? 3.820 -0.036 -3.721 1.00 82.25 99 LEU A O 1
ATOM 739 N N . PHE A 1 100 ? 1.956 0.733 -4.675 1.00 81.88 100 PHE A N 1
ATOM 740 C CA . PHE A 1 100 ? 2.458 0.787 -6.028 1.00 81.88 100 PHE A CA 1
ATOM 741 C C . PHE A 1 100 ? 2.292 2.193 -6.586 1.00 81.88 100 PHE A C 1
ATOM 743 O O . PHE A 1 100 ? 1.205 2.776 -6.566 1.00 81.88 100 PHE A O 1
ATOM 750 N N . CYS A 1 101 ? 3.383 2.739 -7.110 1.00 81.31 101 CYS A N 1
ATOM 751 C CA . CYS A 1 101 ? 3.354 4.002 -7.824 1.00 81.31 101 CYS A CA 1
ATOM 752 C C . CYS A 1 101 ? 3.032 3.753 -9.298 1.00 81.31 101 CYS A C 1
ATOM 754 O O . CYS A 1 101 ? 3.845 3.200 -10.037 1.00 81.31 101 CYS A O 1
ATOM 756 N N . ARG A 1 102 ? 1.875 4.231 -9.749 1.00 77.50 102 ARG A N 1
ATOM 757 C CA . ARG A 1 102 ? 1.407 4.102 -11.135 1.00 77.50 102 ARG A CA 1
ATOM 758 C C . ARG A 1 102 ? 2.170 4.973 -12.134 1.00 77.50 102 ARG A C 1
ATOM 760 O O . ARG A 1 102 ? 2.062 4.765 -13.337 1.00 77.50 102 ARG A O 1
ATOM 767 N N . ILE A 1 103 ? 2.934 5.950 -11.647 1.00 76.25 103 ILE A N 1
ATOM 768 C CA . ILE A 1 103 ? 3.788 6.795 -12.490 1.00 76.25 103 ILE A CA 1
ATOM 769 C C . ILE A 1 103 ? 5.121 6.097 -12.771 1.00 76.25 103 ILE A C 1
ATOM 771 O O . ILE A 1 103 ? 5.595 6.089 -13.902 1.00 76.25 103 ILE A O 1
ATOM 775 N N . THR A 1 104 ? 5.740 5.521 -11.737 1.00 75.75 104 THR A N 1
ATOM 776 C CA . THR A 1 104 ? 7.104 4.975 -11.828 1.00 75.75 104 THR A CA 1
ATOM 777 C C . THR A 1 104 ? 7.154 3.450 -11.930 1.00 75.75 104 THR A C 1
ATOM 779 O O . THR A 1 104 ? 8.214 2.907 -12.228 1.00 75.75 104 THR A O 1
ATOM 782 N N . GLY A 1 105 ? 6.042 2.752 -11.679 1.00 74.69 105 GLY A N 1
ATOM 783 C CA . GLY A 1 105 ? 5.946 1.291 -11.721 1.00 74.69 105 GLY A CA 1
ATOM 784 C C . GLY A 1 105 ? 6.601 0.580 -10.534 1.00 74.69 105 GLY A C 1
ATOM 785 O O . GLY A 1 105 ? 6.916 -0.602 -10.633 1.00 74.69 105 GLY A O 1
ATOM 786 N N . ARG A 1 106 ? 6.872 1.285 -9.426 1.00 79.06 106 ARG A N 1
ATOM 787 C CA . ARG A 1 106 ? 7.644 0.751 -8.294 1.00 79.06 106 ARG A CA 1
ATOM 788 C C . ARG A 1 106 ? 6.772 0.441 -7.084 1.00 79.06 106 ARG A C 1
ATOM 790 O O . ARG A 1 106 ? 5.872 1.210 -6.748 1.00 79.06 106 ARG A O 1
ATOM 797 N N . TYR A 1 107 ? 7.127 -0.634 -6.381 1.00 81.88 107 TYR A N 1
ATOM 798 C CA . TYR A 1 107 ? 6.580 -0.942 -5.065 1.00 81.88 107 TYR A CA 1
ATOM 799 C C . TYR A 1 107 ? 7.275 -0.142 -3.959 1.00 81.88 107 TYR A C 1
ATOM 801 O O . TYR A 1 107 ? 8.505 -0.102 -3.873 1.00 81.88 107 TYR A O 1
ATOM 809 N N . LEU A 1 108 ? 6.475 0.463 -3.090 1.00 81.12 108 LEU A N 1
ATOM 810 C CA . LEU A 1 108 ? 6.886 1.220 -1.913 1.00 81.12 108 LEU A CA 1
ATOM 811 C C . LEU A 1 108 ? 6.394 0.500 -0.658 1.00 81.12 108 LEU A C 1
ATOM 813 O O . LEU A 1 108 ? 5.396 -0.219 -0.690 1.00 81.12 108 LEU A O 1
ATOM 817 N N . ALA A 1 109 ? 7.084 0.690 0.462 1.00 81.38 109 ALA A N 1
ATOM 818 C CA . ALA A 1 109 ? 6.549 0.258 1.749 1.00 81.38 109 ALA A CA 1
ATOM 819 C C . ALA A 1 109 ? 5.297 1.080 2.092 1.00 81.38 109 ALA A C 1
ATOM 821 O O . ALA A 1 109 ? 5.240 2.267 1.770 1.00 81.38 109 ALA A O 1
ATOM 822 N N . ALA A 1 110 ? 4.322 0.474 2.773 1.00 75.19 110 ALA A N 1
ATOM 823 C CA . ALA A 1 110 ? 3.137 1.167 3.276 1.00 75.19 110 ALA A CA 1
ATOM 824 C C . ALA A 1 110 ? 3.447 2.046 4.506 1.00 75.19 110 ALA A C 1
ATOM 826 O O . ALA A 1 110 ? 2.881 1.860 5.579 1.00 75.19 110 ALA A O 1
ATOM 827 N N . ASN A 1 111 ? 4.379 2.986 4.339 1.00 73.31 111 ASN A N 1
ATOM 828 C CA . ASN A 1 111 ? 4.823 3.944 5.343 1.00 73.31 111 ASN A CA 1
ATOM 829 C C . ASN A 1 111 ? 4.783 5.349 4.735 1.00 73.31 111 ASN A C 1
ATOM 831 O O . ASN A 1 111 ? 5.326 5.558 3.651 1.00 73.31 111 ASN A O 1
ATOM 835 N N . GLU A 1 112 ? 4.219 6.311 5.462 1.00 74.81 112 GLU A N 1
ATOM 836 C CA . GLU A 1 112 ? 4.114 7.718 5.045 1.00 74.81 112 GLU A CA 1
ATOM 837 C C . GLU A 1 112 ? 5.471 8.296 4.626 1.00 74.81 112 GLU A C 1
ATOM 839 O O . GLU A 1 112 ? 5.644 8.705 3.482 1.00 74.81 112 GLU A O 1
ATOM 844 N N . ARG A 1 113 ? 6.488 8.169 5.485 1.00 77.69 113 ARG A N 1
ATOM 845 C CA . ARG A 1 113 ? 7.854 8.633 5.199 1.00 77.69 113 ARG A CA 1
ATOM 846 C C . ARG A 1 113 ? 8.438 8.064 3.899 1.00 77.69 113 ARG A C 1
ATOM 848 O O . ARG A 1 113 ? 9.185 8.746 3.205 1.00 77.69 113 ARG A O 1
ATOM 855 N N . ALA A 1 114 ? 8.132 6.807 3.567 1.00 80.31 114 ALA A N 1
ATOM 856 C CA . ALA A 1 114 ? 8.617 6.192 2.329 1.00 80.31 114 ALA A CA 1
ATOM 857 C C . ALA A 1 114 ? 7.911 6.771 1.095 1.00 80.31 114 ALA A C 1
ATOM 859 O O . ALA A 1 114 ? 8.517 6.870 0.027 1.00 80.31 114 ALA A O 1
ATOM 860 N N . VAL A 1 115 ? 6.644 7.160 1.245 1.00 78.62 115 VAL A N 1
ATOM 861 C CA . VAL A 1 115 ? 5.861 7.803 0.192 1.00 78.62 115 VAL A CA 1
ATOM 862 C C . VAL A 1 115 ? 6.271 9.249 -0.011 1.00 78.62 115 VAL A C 1
ATOM 864 O O . VAL A 1 115 ? 6.527 9.616 -1.151 1.00 78.62 115 VAL A O 1
ATOM 867 N N . GLU A 1 116 ? 6.454 10.020 1.055 1.00 79.88 116 GLU A N 1
ATOM 868 C CA . GLU A 1 116 ? 6.941 11.402 0.975 1.00 79.88 116 GLU A CA 1
ATOM 869 C C . GLU A 1 116 ? 8.312 11.485 0.296 1.00 79.88 116 GLU A C 1
ATOM 871 O O . GLU A 1 116 ? 8.536 12.285 -0.613 1.00 79.88 116 GLU A O 1
ATOM 876 N N . GLN A 1 117 ? 9.235 10.599 0.682 1.00 81.94 117 GLN A N 1
ATOM 877 C CA . GLN A 1 117 ? 10.550 10.515 0.046 1.00 81.94 117 GLN A CA 1
ATOM 878 C C . GLN A 1 117 ? 10.457 10.103 -1.427 1.00 81.94 117 GLN A C 1
ATOM 880 O O . GLN A 1 117 ? 11.283 10.521 -2.240 1.00 81.94 117 GLN A O 1
ATOM 885 N N . HIS A 1 118 ? 9.471 9.277 -1.787 1.00 82.94 118 HIS A N 1
ATOM 886 C CA . HIS A 1 118 ? 9.248 8.898 -3.176 1.00 82.94 118 HIS A CA 1
ATOM 887 C C . HIS A 1 118 ? 8.641 10.042 -3.991 1.00 82.94 118 HIS A C 1
ATOM 889 O O . HIS A 1 118 ? 9.107 10.280 -5.105 1.00 82.94 118 HIS A O 1
ATOM 895 N N . SER A 1 119 ? 7.646 10.751 -3.451 1.00 74.56 119 SER A N 1
ATOM 896 C CA . SER A 1 119 ? 6.982 11.872 -4.122 1.00 74.56 119 SER A CA 1
ATOM 897 C C . SER A 1 119 ? 7.918 13.062 -4.314 1.00 74.56 119 SER A C 1
ATOM 899 O O . SER A 1 119 ? 7.889 13.681 -5.369 1.00 74.56 119 SER A O 1
ATOM 901 N N . ALA A 1 120 ? 8.802 13.329 -3.348 1.00 78.69 120 ALA A N 1
ATOM 902 C CA . ALA A 1 120 ? 9.856 14.342 -3.458 1.00 78.69 120 ALA A CA 1
ATOM 903 C C . ALA A 1 120 ? 11.078 13.866 -4.275 1.00 78.69 120 ALA A C 1
ATOM 905 O O . ALA A 1 120 ? 12.100 14.545 -4.361 1.00 78.69 120 ALA A O 1
ATOM 906 N N . GLY A 1 121 ? 11.029 12.657 -4.839 1.00 82.06 121 GLY A N 1
ATOM 907 C CA . GLY A 1 121 ? 12.132 12.092 -5.598 1.00 82.06 121 GLY A CA 1
ATOM 908 C C . GLY A 1 121 ? 12.151 12.568 -7.052 1.00 82.06 121 GLY A C 1
ATOM 909 O O . GLY A 1 121 ? 11.141 12.507 -7.749 1.00 82.06 121 GLY A O 1
ATOM 910 N N . ARG A 1 122 ? 13.349 12.855 -7.582 1.00 78.38 122 ARG A N 1
ATOM 911 C CA . ARG A 1 122 ? 13.581 13.233 -8.999 1.00 78.38 122 ARG A CA 1
ATOM 912 C C . ARG A 1 122 ? 12.939 12.299 -10.036 1.00 78.38 122 ARG A C 1
ATOM 914 O O . ARG A 1 122 ? 12.654 12.708 -11.156 1.00 78.38 122 ARG A O 1
ATOM 921 N N . ARG A 1 123 ? 12.750 11.013 -9.710 1.00 74.94 123 ARG A N 1
ATOM 922 C CA . ARG A 1 123 ? 12.078 10.054 -10.611 1.00 74.94 123 ARG A CA 1
ATOM 923 C C . ARG A 1 123 ? 10.570 10.277 -10.679 1.00 74.94 123 ARG A C 1
ATOM 925 O O . ARG A 1 123 ? 9.996 10.081 -11.744 1.00 74.94 123 ARG A O 1
ATOM 932 N N . PHE A 1 124 ? 9.951 10.654 -9.562 1.00 78.31 124 PHE A N 1
ATOM 933 C CA . PHE A 1 124 ? 8.531 10.972 -9.515 1.00 78.31 124 PHE A CA 1
ATOM 934 C C . PHE A 1 124 ? 8.267 12.276 -10.267 1.00 78.31 124 PHE A C 1
ATOM 936 O O . PHE A 1 124 ? 7.431 12.280 -11.161 1.00 78.31 124 PHE A O 1
ATOM 943 N N . GLU A 1 125 ? 9.070 13.316 -10.026 1.00 78.81 125 GLU A N 1
ATOM 944 C CA . GLU A 1 125 ? 9.000 14.594 -10.754 1.00 78.81 125 GLU A CA 1
ATOM 945 C C . GLU A 1 125 ? 9.118 14.407 -12.272 1.00 78.81 125 GLU A C 1
ATOM 947 O O . GLU A 1 125 ? 8.243 14.844 -13.014 1.00 78.81 125 GLU A O 1
ATOM 952 N N . ARG A 1 126 ? 10.131 13.665 -12.743 1.00 80.00 126 ARG A N 1
ATOM 953 C CA . ARG A 1 126 ? 10.286 13.343 -14.176 1.00 80.00 126 ARG A CA 1
ATOM 954 C C . ARG A 1 126 ? 9.104 12.559 -14.739 1.00 80.00 126 ARG A C 1
ATOM 956 O O . ARG A 1 126 ? 8.714 12.757 -15.886 1.00 80.00 126 ARG A O 1
ATOM 963 N N . GLY A 1 127 ? 8.548 11.641 -13.951 1.00 76.69 127 GLY A N 1
ATOM 964 C CA . GLY A 1 127 ? 7.372 10.871 -14.338 1.00 76.69 127 GLY A CA 1
ATOM 965 C C . GLY A 1 127 ? 6.123 11.746 -14.462 1.00 76.69 127 GLY A C 1
ATOM 966 O O . GLY A 1 127 ? 5.369 11.596 -15.421 1.00 76.69 127 GLY A O 1
ATOM 967 N N . VAL A 1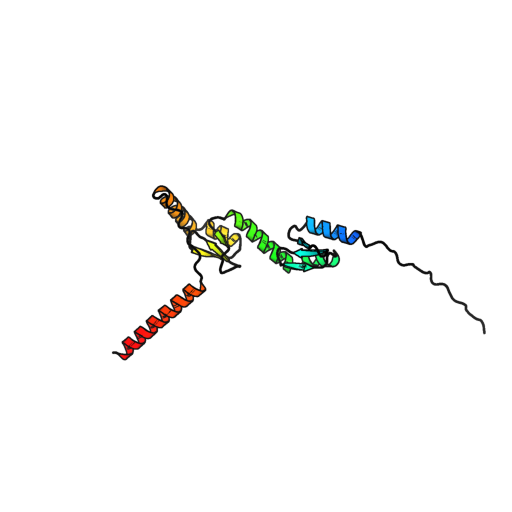 128 ? 5.938 12.693 -13.539 1.00 76.69 128 VAL A N 1
ATOM 968 C CA . VAL A 1 128 ? 4.859 13.690 -13.571 1.00 76.69 128 VAL A CA 1
ATOM 969 C C . VAL A 1 128 ? 5.030 14.635 -14.758 1.00 76.69 128 VAL A C 1
ATOM 971 O O . VAL A 1 128 ? 4.072 14.870 -15.486 1.00 76.69 128 VAL A O 1
ATOM 974 N N . GLU A 1 129 ? 6.241 15.127 -15.010 1.00 76.12 129 GLU A N 1
ATOM 975 C CA . GLU A 1 129 ? 6.556 15.982 -16.157 1.00 76.12 129 GLU A CA 1
ATOM 976 C C . GLU A 1 129 ? 6.268 15.268 -17.487 1.00 76.12 129 GLU A C 1
ATOM 978 O O . GLU A 1 129 ? 5.606 15.820 -18.368 1.00 76.12 129 GLU A O 1
ATOM 983 N N . ALA A 1 130 ? 6.681 14.003 -17.614 1.00 74.44 130 ALA A N 1
ATOM 984 C CA . ALA A 1 130 ? 6.377 13.179 -18.780 1.00 74.44 130 ALA A CA 1
ATOM 985 C C . ALA A 1 130 ? 4.866 12.944 -18.955 1.00 74.44 130 ALA A C 1
ATOM 987 O O . ALA A 1 130 ? 4.375 12.911 -20.085 1.00 74.44 130 ALA A O 1
ATOM 988 N N . LEU A 1 131 ? 4.119 12.804 -17.855 1.00 72.38 131 LEU A N 1
ATOM 989 C CA . LEU A 1 131 ? 2.659 12.690 -17.874 1.00 72.38 131 LEU A CA 1
ATOM 990 C C . LEU A 1 131 ? 1.999 13.991 -18.351 1.00 72.38 131 LEU A C 1
ATOM 992 O O . LEU A 1 131 ? 1.083 13.962 -19.172 1.00 72.38 131 LEU A O 1
ATOM 996 N N . SER A 1 132 ? 2.475 15.129 -17.843 1.00 69.75 132 SER A N 1
ATOM 997 C CA . SER A 1 132 ? 1.966 16.462 -18.168 1.00 69.75 132 SER A CA 1
ATOM 998 C C . SER A 1 132 ? 2.238 16.837 -19.623 1.00 69.75 132 SER A C 1
ATOM 1000 O O . SER A 1 132 ? 1.337 17.342 -20.285 1.00 69.75 132 SER A O 1
ATOM 1002 N N . ARG A 1 133 ? 3.418 16.502 -20.161 1.00 66.75 133 ARG A N 1
ATOM 1003 C CA . ARG A 1 133 ? 3.734 16.684 -21.589 1.00 66.75 133 ARG A CA 1
ATOM 1004 C C . ARG A 1 133 ? 2.843 15.836 -22.501 1.00 66.75 133 ARG A C 1
ATOM 1006 O O . ARG A 1 133 ? 2.366 16.312 -23.520 1.00 66.75 133 ARG A O 1
ATOM 1013 N N . LYS A 1 134 ? 2.541 14.593 -22.118 1.00 61.28 134 LYS A N 1
ATOM 1014 C CA . LYS A 1 134 ? 1.664 13.715 -22.917 1.00 61.28 134 LYS A CA 1
ATOM 1015 C C . LYS A 1 134 ? 0.195 14.152 -22.914 1.00 61.28 134 LYS A C 1
ATOM 1017 O O . LYS A 1 134 ? -0.510 13.893 -23.889 1.00 61.28 134 LYS A O 1
ATOM 1022 N N . LYS A 1 135 ? -0.265 14.833 -21.854 1.00 56.88 135 LYS A N 1
ATOM 1023 C CA . LYS A 1 135 ? -1.622 15.407 -21.784 1.00 56.88 135 LYS A CA 1
ATOM 1024 C C . LYS A 1 135 ? -1.867 16.491 -22.836 1.00 56.88 135 LYS A C 1
ATOM 1026 O O . LYS A 1 135 ? -3.010 16.649 -23.248 1.00 56.88 135 LYS A O 1
ATOM 1031 N N . THR A 1 136 ? -0.839 17.238 -23.242 1.00 54.56 136 THR A N 1
ATOM 1032 C CA . THR A 1 136 ? -1.000 18.364 -24.177 1.00 54.56 136 THR A CA 1
ATOM 1033 C C . THR A 1 136 ? -1.029 17.941 -25.644 1.00 54.56 136 THR A C 1
ATOM 1035 O O . THR A 1 136 ? -1.550 18.685 -26.465 1.00 54.56 136 THR A O 1
ATOM 1038 N N . GLU A 1 137 ? -0.506 16.760 -25.986 1.00 51.88 137 GLU A N 1
ATOM 1039 C CA . GLU A 1 137 ? -0.307 16.348 -27.388 1.00 51.88 137 GLU A CA 1
ATOM 1040 C C . GLU A 1 137 ? -1.321 15.309 -27.879 1.00 51.88 137 GLU A C 1
ATOM 1042 O O . GLU A 1 137 ? -1.616 15.223 -29.067 1.00 51.88 137 GLU A O 1
ATOM 1047 N N . THR A 1 138 ? -1.902 14.525 -26.976 1.00 44.47 138 THR A N 1
ATOM 1048 C CA . THR A 1 138 ? -2.831 13.453 -27.340 1.00 44.47 138 THR A CA 1
ATOM 1049 C C . THR A 1 138 ? -3.919 13.369 -26.287 1.00 44.47 138 THR A C 1
ATOM 1051 O O . THR A 1 138 ? -3.633 13.044 -25.139 1.00 44.47 138 THR A O 1
ATOM 1054 N N . GLY A 1 139 ? -5.183 13.575 -26.668 1.00 45.22 139 GLY A N 1
ATOM 1055 C CA . GLY A 1 139 ? -6.365 1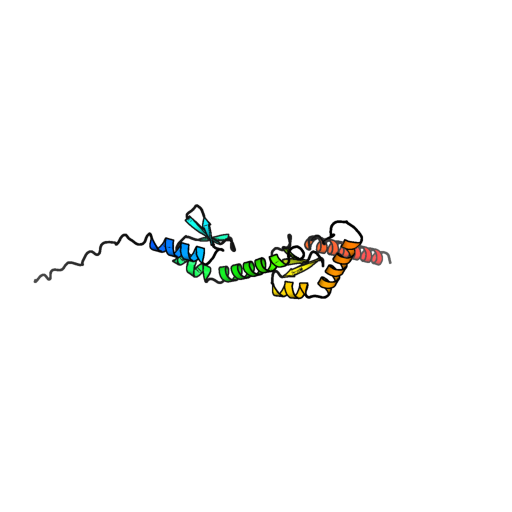3.315 -25.826 1.00 45.22 139 GLY A CA 1
ATOM 1056 C C . GLY A 1 139 ? -6.554 11.836 -25.431 1.00 45.22 139 GLY A C 1
ATOM 1057 O O . GLY A 1 139 ? -7.665 11.400 -25.138 1.00 45.22 139 GLY A O 1
ATOM 1058 N N . ALA A 1 140 ? -5.480 11.043 -25.451 1.00 44.78 140 ALA A N 1
ATOM 1059 C CA . ALA A 1 140 ? -5.436 9.645 -25.083 1.00 44.78 140 ALA A CA 1
ATOM 1060 C C . ALA A 1 140 ? -5.282 9.512 -23.564 1.00 44.78 140 ALA A C 1
ATOM 1062 O O . ALA A 1 140 ? -4.401 10.092 -22.927 1.00 44.78 140 ALA A O 1
ATOM 1063 N N . LYS A 1 141 ? -6.184 8.724 -22.987 1.00 44.28 141 LYS A N 1
ATOM 1064 C CA . LYS A 1 141 ? -6.291 8.423 -21.562 1.00 44.28 141 LYS A CA 1
ATOM 1065 C C . LYS A 1 141 ? -4.933 7.978 -21.002 1.00 44.28 141 LYS A C 1
ATOM 1067 O O . LYS A 1 141 ? -4.443 6.905 -21.327 1.00 44.28 141 LYS A O 1
ATOM 1072 N N . ASN A 1 142 ? -4.360 8.845 -20.170 1.00 49.12 142 ASN A N 1
ATOM 1073 C CA . ASN A 1 142 ? -3.337 8.618 -19.148 1.00 49.12 142 ASN A CA 1
ATOM 1074 C C . ASN A 1 142 ? -2.914 7.138 -18.976 1.00 49.12 142 ASN A C 1
ATOM 1076 O O . ASN A 1 142 ? -3.576 6.383 -18.261 1.00 49.12 142 ASN A O 1
ATOM 1080 N N . VAL A 1 143 ? -1.815 6.728 -19.625 1.00 53.34 143 VAL A N 1
ATOM 1081 C CA . VAL A 1 143 ? -1.226 5.384 -19.474 1.00 53.34 143 VAL A CA 1
ATOM 1082 C C . VAL A 1 143 ? -0.461 5.335 -18.153 1.00 53.34 143 VAL A C 1
ATOM 1084 O O . VAL A 1 143 ? 0.765 5.396 -18.100 1.00 53.34 143 VAL A O 1
ATOM 1087 N N . LEU A 1 144 ? -1.214 5.290 -17.061 1.00 60.97 144 LEU A N 1
ATOM 1088 C CA . LEU A 1 144 ? -0.699 4.875 -15.769 1.00 60.97 144 LEU A CA 1
ATOM 1089 C C . LEU A 1 144 ? -0.227 3.422 -15.891 1.00 60.97 144 LEU A C 1
ATOM 1091 O O . LEU A 1 144 ? -0.953 2.568 -16.406 1.00 60.97 144 LEU A O 1
ATOM 1095 N N . LEU A 1 145 ? 0.995 3.146 -15.432 1.00 65.88 145 LEU A N 1
ATOM 1096 C CA . LEU A 1 145 ? 1.535 1.791 -15.410 1.00 65.88 145 LEU A CA 1
ATOM 1097 C C . LEU A 1 145 ? 0.601 0.918 -14.572 1.00 65.88 145 LEU A C 1
ATOM 1099 O O . LEU A 1 145 ? 0.156 1.316 -13.494 1.00 65.88 145 LEU A O 1
ATOM 1103 N N . THR A 1 146 ? 0.275 -0.257 -15.098 1.00 63.72 146 THR A N 1
ATOM 1104 C CA . THR A 1 146 ? -0.552 -1.240 -14.398 1.00 63.72 146 THR A CA 1
ATOM 1105 C C . THR A 1 146 ? 0.366 -2.199 -13.654 1.00 63.72 146 THR A C 1
ATOM 1107 O O . THR A 1 146 ? 1.409 -2.589 -14.175 1.00 63.72 146 THR A O 1
ATOM 1110 N N . GLU A 1 147 ? -0.007 -2.559 -12.430 1.00 65.75 147 GLU A N 1
ATOM 1111 C CA . GLU A 1 147 ? 0.717 -3.560 -11.647 1.00 65.75 147 GLU A CA 1
ATOM 1112 C C . GLU A 1 147 ? 0.782 -4.886 -12.407 1.00 65.75 147 GLU A C 1
ATOM 1114 O O . GLU A 1 147 ? -0.258 -5.451 -12.750 1.00 65.75 147 GLU A O 1
ATOM 1119 N N . ARG A 1 148 ? 2.002 -5.375 -12.656 1.00 62.25 148 ARG A N 1
ATOM 1120 C CA . ARG A 1 148 ? 2.262 -6.763 -13.057 1.00 62.25 148 ARG A CA 1
ATOM 1121 C C . ARG A 1 148 ? 2.635 -7.573 -11.828 1.00 62.25 148 ARG A C 1
ATOM 1123 O O . ARG A 1 148 ? 3.284 -7.044 -10.930 1.00 62.25 148 ARG A O 1
ATOM 1130 N N . ASP A 1 149 ? 2.231 -8.834 -11.810 1.00 62.81 149 ASP A N 1
ATOM 1131 C CA . ASP A 1 149 ? 2.519 -9.732 -10.699 1.00 62.81 149 ASP A CA 1
ATOM 1132 C C . ASP A 1 149 ? 4.040 -9.985 -10.609 1.00 62.81 149 ASP A C 1
ATOM 1134 O O . ASP A 1 149 ? 4.630 -10.463 -11.584 1.00 62.81 149 ASP A O 1
ATOM 1138 N N . PRO A 1 150 ? 4.714 -9.634 -9.495 1.00 63.75 150 PRO A N 1
ATOM 1139 C CA . PRO A 1 150 ? 6.160 -9.803 -9.375 1.00 63.75 150 PRO A CA 1
ATOM 1140 C C . PRO A 1 150 ? 6.604 -11.266 -9.467 1.00 63.75 150 PRO A C 1
ATOM 1142 O O . PRO A 1 150 ? 7.732 -11.527 -9.870 1.00 63.75 150 PRO A O 1
ATOM 1145 N N . THR A 1 151 ? 5.744 -12.209 -9.075 1.00 67.94 151 THR A N 1
ATOM 1146 C CA . THR A 1 151 ? 6.026 -13.652 -9.128 1.00 67.94 151 THR A CA 1
ATOM 1147 C C . THR A 1 151 ? 6.181 -14.122 -10.566 1.00 67.94 151 THR A C 1
ATOM 1149 O O . THR A 1 151 ? 7.196 -14.726 -10.891 1.00 67.94 151 THR A O 1
ATOM 1152 N N . LEU A 1 152 ? 5.246 -13.739 -11.435 1.00 67.88 152 LEU A N 1
ATOM 1153 C CA . LEU A 1 152 ? 5.278 -14.074 -12.854 1.00 67.88 152 LEU A CA 1
ATOM 1154 C C . LEU A 1 152 ? 6.509 -13.476 -13.537 1.00 67.88 152 LEU A C 1
ATOM 1156 O O . LEU A 1 152 ? 7.179 -14.164 -14.292 1.00 67.88 152 LEU A O 1
ATOM 1160 N N . VAL A 1 153 ? 6.872 -12.230 -13.211 1.00 70.88 153 VAL A N 1
ATOM 1161 C CA . VAL A 1 153 ? 8.081 -11.591 -13.766 1.00 70.88 153 VAL A CA 1
ATOM 1162 C C . VAL A 1 153 ? 9.360 -12.329 -13.345 1.00 70.88 153 VAL A C 1
ATOM 1164 O O . VAL A 1 153 ? 10.299 -12.457 -14.131 1.00 70.88 153 VAL A O 1
ATOM 1167 N N . GLU A 1 154 ? 9.426 -12.812 -12.103 1.00 70.50 154 GLU A N 1
ATOM 1168 C CA . GLU A 1 154 ? 10.565 -13.600 -11.621 1.00 70.50 154 GLU A CA 1
ATOM 1169 C C . GLU A 1 154 ? 10.587 -15.017 -12.213 1.00 70.50 154 GLU A C 1
ATOM 1171 O O . GLU A 1 154 ? 11.666 -15.538 -12.495 1.00 70.50 154 GLU A O 1
ATOM 1176 N N . GLU A 1 155 ? 9.429 -15.637 -12.435 1.00 68.31 155 GLU A N 1
ATOM 1177 C CA . GLU A 1 155 ? 9.311 -16.922 -13.131 1.00 68.31 155 GLU A CA 1
ATOM 1178 C C . GLU A 1 155 ? 9.733 -16.806 -14.599 1.00 68.31 155 GLU A C 1
ATOM 1180 O O . GLU A 1 155 ? 10.597 -17.568 -15.026 1.00 68.31 155 GLU A O 1
ATOM 1185 N N . GLU A 1 156 ? 9.248 -15.795 -15.327 1.00 77.19 156 GLU A N 1
ATOM 1186 C CA . GLU A 1 156 ? 9.665 -15.494 -16.704 1.00 77.19 156 GLU A CA 1
ATOM 1187 C C . GLU A 1 156 ? 11.187 -15.314 -16.791 1.00 77.19 156 GLU A C 1
ATOM 1189 O O . GLU A 1 156 ? 11.844 -15.924 -17.634 1.00 77.19 156 GLU A O 1
ATOM 1194 N N . ARG A 1 157 ? 11.783 -14.542 -15.869 1.00 77.69 157 ARG A N 1
ATOM 1195 C CA . ARG A 1 157 ? 13.243 -14.357 -15.799 1.00 77.69 157 ARG A CA 1
ATOM 1196 C C . ARG A 1 157 ? 13.975 -15.680 -15.560 1.00 77.69 157 ARG A C 1
ATOM 1198 O O . ARG A 1 157 ? 15.035 -15.909 -16.142 1.00 77.69 157 ARG A O 1
ATOM 1205 N N . ARG A 1 158 ? 13.459 -16.540 -14.675 1.00 80.88 158 ARG A N 1
ATOM 1206 C CA . ARG A 1 158 ? 14.056 -17.857 -14.389 1.00 80.88 158 ARG A CA 1
ATOM 1207 C C . ARG A 1 158 ? 13.959 -18.787 -15.591 1.00 80.88 158 ARG A C 1
ATOM 1209 O O . ARG A 1 158 ? 14.929 -19.483 -15.882 1.00 80.88 158 ARG A O 1
ATOM 1216 N N . GLU A 1 159 ? 12.831 -18.790 -16.291 1.00 80.62 159 GLU A N 1
ATOM 1217 C CA . GLU A 1 159 ? 12.642 -19.567 -17.515 1.00 80.62 159 GLU A CA 1
ATOM 1218 C C . GLU A 1 159 ? 13.542 -19.074 -18.647 1.00 80.62 159 GLU A C 1
ATOM 1220 O O . GLU A 1 159 ? 14.153 -19.887 -19.343 1.00 80.62 159 GLU A O 1
ATOM 1225 N N . GLU A 1 160 ? 13.683 -17.757 -18.807 1.00 81.88 160 GLU A N 1
ATOM 1226 C CA . GLU A 1 160 ? 14.581 -17.154 -19.789 1.00 81.88 160 GLU A CA 1
ATOM 1227 C C . GLU A 1 160 ? 16.042 -17.505 -19.480 1.00 81.88 160 GLU A C 1
ATOM 1229 O O . GLU A 1 160 ? 16.751 -17.998 -20.356 1.00 81.88 160 GLU A O 1
ATOM 1234 N N . ALA A 1 161 ? 16.469 -17.380 -18.219 1.00 84.94 161 ALA A N 1
ATOM 1235 C CA . ALA A 1 161 ? 17.802 -17.795 -17.781 1.00 84.94 161 ALA A CA 1
ATOM 1236 C C . ALA A 1 161 ? 18.039 -19.304 -17.978 1.00 84.94 161 ALA A C 1
ATOM 1238 O O . ALA A 1 161 ? 19.132 -19.719 -18.365 1.00 84.94 161 ALA A O 1
ATOM 1239 N N . ALA A 1 162 ? 17.021 -20.141 -17.755 1.00 86.94 162 ALA A N 1
ATOM 1240 C CA . ALA A 1 162 ? 17.102 -21.576 -18.011 1.00 86.94 162 ALA A CA 1
ATOM 1241 C C . ALA A 1 162 ? 17.192 -21.892 -19.513 1.00 86.94 162 ALA A C 1
ATOM 1243 O O . ALA A 1 162 ? 17.951 -22.782 -19.898 1.00 86.94 162 ALA A O 1
ATOM 1244 N N . ARG A 1 163 ? 16.460 -21.167 -20.372 1.00 88.12 163 ARG A N 1
ATOM 1245 C CA . ARG A 1 163 ? 16.575 -21.268 -21.837 1.00 88.12 163 ARG A CA 1
ATOM 1246 C C . ARG A 1 163 ? 17.955 -20.837 -22.317 1.00 88.12 163 ARG A C 1
ATOM 1248 O O . ARG A 1 163 ? 18.545 -21.546 -23.126 1.00 88.12 163 ARG A O 1
ATOM 1255 N N . GLU A 1 164 ? 18.485 -19.731 -21.798 1.00 87.81 164 GLU A N 1
ATOM 1256 C CA . GLU A 1 164 ? 19.839 -19.268 -22.117 1.00 87.81 164 GLU A CA 1
ATOM 1257 C C . GLU A 1 164 ? 20.893 -20.294 -21.688 1.00 87.81 164 GLU A C 1
ATOM 1259 O O . GLU A 1 164 ? 21.785 -20.613 -22.470 1.00 87.81 164 GLU A O 1
ATOM 1264 N N . LYS A 1 165 ? 20.764 -20.875 -20.487 1.00 88.81 165 LYS A N 1
ATOM 1265 C CA . LYS A 1 165 ? 21.667 -21.929 -20.005 1.00 88.81 165 LYS A CA 1
ATOM 1266 C C . LYS A 1 165 ? 21.631 -23.164 -20.905 1.00 88.81 165 LYS A C 1
ATOM 1268 O O . LYS A 1 165 ? 22.687 -23.615 -21.328 1.00 88.81 165 LYS A O 1
ATOM 1273 N N . ARG A 1 166 ? 20.436 -23.653 -21.263 1.00 90.88 166 ARG A N 1
ATOM 1274 C CA . ARG A 1 166 ? 20.267 -24.791 -22.188 1.00 90.88 166 ARG A CA 1
ATOM 1275 C C . ARG A 1 166 ? 20.863 -24.506 -23.564 1.00 90.88 166 ARG A C 1
ATOM 1277 O O . ARG A 1 166 ? 21.455 -25.395 -24.160 1.00 90.88 166 ARG A O 1
ATOM 1284 N N . LYS A 1 167 ? 20.709 -23.275 -24.063 1.00 89.19 167 LYS A N 1
ATOM 1285 C CA . LYS A 1 167 ? 21.294 -22.856 -25.339 1.00 89.19 167 LYS A CA 1
ATOM 1286 C C . LYS A 1 167 ? 22.824 -22.874 -25.278 1.00 89.19 167 LYS A C 1
ATOM 1288 O O . LYS A 1 167 ? 23.439 -23.454 -26.159 1.00 89.19 167 LYS A O 1
ATOM 1293 N N . ARG A 1 168 ? 23.419 -22.308 -24.220 1.00 88.56 168 ARG A N 1
ATOM 1294 C CA . ARG A 1 168 ? 24.878 -22.300 -24.013 1.00 88.56 168 ARG A CA 1
ATOM 1295 C C . ARG A 1 168 ? 25.456 -23.704 -23.832 1.00 88.56 168 ARG A C 1
ATOM 1297 O O . ARG A 1 168 ? 26.531 -23.974 -24.344 1.00 88.56 168 ARG A O 1
ATOM 1304 N N . GLU A 1 169 ? 24.756 -24.588 -23.118 1.00 87.38 169 GLU A N 1
ATOM 1305 C CA . GLU A 1 169 ? 25.160 -25.995 -22.964 1.00 87.38 169 GLU A CA 1
ATOM 1306 C C . GLU A 1 169 ? 25.119 -26.735 -24.310 1.00 87.38 169 GLU A C 1
ATOM 1308 O O . GLU A 1 169 ? 26.087 -27.400 -24.655 1.00 87.38 169 GLU A O 1
ATOM 1313 N N . ALA A 1 170 ? 24.063 -26.548 -25.110 1.00 85.94 170 ALA A N 1
ATOM 1314 C CA . ALA A 1 170 ? 23.965 -27.143 -26.445 1.00 85.94 170 ALA A CA 1
ATOM 1315 C C . ALA A 1 170 ? 25.001 -26.588 -27.443 1.00 85.94 170 ALA A C 1
ATOM 1317 O O . ALA A 1 170 ? 25.476 -27.328 -28.297 1.00 85.94 170 ALA A O 1
ATOM 1318 N N . GLU A 1 171 ? 25.348 -25.299 -27.353 1.00 82.00 171 GLU A N 1
ATOM 1319 C CA . GLU A 1 171 ? 26.424 -24.696 -28.154 1.00 82.00 171 GLU A CA 1
ATOM 1320 C C . GLU A 1 171 ? 27.805 -25.231 -27.733 1.00 82.00 171 GLU A C 1
ATOM 1322 O O . GLU A 1 171 ? 28.617 -25.522 -28.601 1.00 82.00 171 GLU A O 1
ATOM 1327 N N . ALA A 1 172 ? 28.051 -25.436 -26.434 1.00 83.38 172 ALA A N 1
ATOM 1328 C CA . ALA A 1 172 ? 29.311 -25.989 -25.926 1.00 83.38 172 ALA A CA 1
ATOM 1329 C C . ALA A 1 172 ? 29.492 -27.491 -26.211 1.00 83.38 172 ALA A C 1
ATOM 1331 O O . ALA A 1 172 ? 30.620 -27.953 -26.306 1.00 83.38 172 ALA A O 1
ATOM 1332 N N . GLU A 1 173 ? 28.406 -28.262 -26.324 1.00 79.31 173 GLU A N 1
ATOM 1333 C CA . GLU A 1 173 ? 28.461 -29.670 -26.755 1.00 79.31 173 GLU A CA 1
ATOM 1334 C C . GLU A 1 173 ? 28.635 -29.828 -28.277 1.00 79.31 173 GLU A C 1
ATOM 1336 O O . GLU A 1 173 ? 28.948 -30.922 -28.747 1.00 79.31 173 GLU A O 1
ATOM 1341 N N . ALA A 1 174 ? 28.401 -28.764 -29.050 1.00 76.75 174 ALA A N 1
ATOM 1342 C CA . ALA A 1 174 ? 28.534 -28.760 -30.506 1.00 76.75 174 ALA A CA 1
ATOM 1343 C C . ALA A 1 174 ? 29.917 -28.287 -31.003 1.00 76.75 174 ALA A C 1
ATOM 1345 O O . ALA A 1 174 ? 30.190 -28.421 -32.199 1.00 76.75 174 ALA A O 1
ATOM 1346 N N . GLU A 1 175 ? 30.751 -27.734 -30.114 1.00 62.06 175 GLU A N 1
ATOM 1347 C CA . GLU A 1 175 ? 32.141 -27.307 -30.359 1.00 62.06 175 GLU A CA 1
ATOM 1348 C C . GLU A 1 175 ? 33.143 -28.392 -29.930 1.00 62.06 175 GLU A C 1
ATOM 1350 O O . GLU A 1 175 ? 34.091 -28.647 -30.709 1.00 62.06 175 GLU A O 1
#

InterPro domains:
  IPR008833 Surfeit locus protein 2 [PF05477] (24-169)

Secondary structure (DSSP, 8-state):
------------PPPP--TTHHHHHHHHHHHH-TTEEE-TTSEEEETTT--EEES-HHHHHHHHTSHHHHHHHHHHHHHHHHHTTTTTEEE-SS-TTEEEETTTTEEEES-HHHHHHHHTSHHHHHHHHHHHHHHHH------PPPPPPHHHHHHHHHHHHHHHHHHHHHHHT--

Foldseek 3Di:
DDDDDDDDDDDDDDDDDDPPPQQVLLVVVCVVDVQWDADPVCWIAGVQQRDIGHSGNVTSVVVCVDPVVVVSVQLVVLVVLCVVVPPQWAQDPQDNQWIAGLQQRDTFGSGNVRVVCVCPDPSVVVSVVVQVVVVVPDVDPRNRHDHDRVVVVVVVVVVVVVVVVVVVVVVVVVD

pLDDT: mean 72.26, std 12.65, range [37.75, 90.88]

Radius of gyration: 30.99 Å; chains: 1; bounding box: 61×48×112 Å